Protein AF-A0A3S0ZUW5-F1 (afdb_monomer_lite)

Radius of gyration: 17.11 Å; chains: 1; bounding box: 45×32×48 Å

Foldseek 3Di:
DAPPDPVVLVVLVVVLVVQQVCQLQVVLLPDDVVVNVVCVVVVNRDDDDRGGALRSLLSVLVSVCCRVPVDDDPQSSLLSSLVSDDPPRPDDPLSVVLSVCVVVVDDNVVRQCPGPNNPHDPDPPHD

Sequence (127 aa):
MLERNNPSLVRACCSLEGLSVGDAFGERFFLHPDVAENLIAARAIPEAPWYYTDDTQMALSIVSILQTFGRIDQDSLASSFAQRYEIGRGYGPAMHRLLRKIQDGELWHQLAPNLFNGQGSFGNGVI

Structure (mmCIF, N/CA/C/O backbone):
data_AF-A0A3S0ZUW5-F1
#
_entry.id   AF-A0A3S0ZUW5-F1
#
loop_
_atom_site.group_PDB
_atom_site.id
_atom_site.type_symbol
_atom_site.label_atom_id
_atom_site.label_alt_id
_atom_site.label_comp_id
_atom_site.label_asym_id
_atom_site.label_entity_id
_atom_site.label_seq_id
_atom_site.pdbx_PDB_ins_code
_atom_site.Cartn_x
_atom_site.Cartn_y
_atom_site.Cartn_z
_atom_site.occupancy
_atom_site.B_iso_or_equiv
_atom_site.auth_seq_id
_atom_site.auth_comp_id
_atom_site.auth_asym_id
_atom_site.auth_atom_id
_atom_site.pdbx_PDB_model_num
ATOM 1 N N . MET A 1 1 ? -26.356 -12.973 6.593 1.00 38.06 1 MET A N 1
ATOM 2 C CA . MET A 1 1 ? -26.820 -13.040 5.190 1.00 38.06 1 MET A CA 1
ATOM 3 C C . MET A 1 1 ? -26.191 -11.847 4.485 1.00 38.06 1 MET A C 1
ATOM 5 O O . MET A 1 1 ? -26.685 -10.744 4.642 1.00 38.06 1 MET A O 1
ATOM 9 N N . LEU A 1 2 ? -25.000 -12.030 3.902 1.00 48.34 2 LEU A N 1
ATOM 10 C CA . LEU A 1 2 ? -24.187 -10.930 3.363 1.00 48.34 2 LEU A CA 1
ATOM 11 C C . LEU A 1 2 ? -24.926 -10.244 2.211 1.00 48.34 2 LEU A C 1
ATOM 13 O O . LEU A 1 2 ? -25.422 -10.927 1.313 1.00 48.34 2 LEU A O 1
ATOM 17 N N . GLU A 1 3 ? -24.996 -8.916 2.271 1.00 54.47 3 GLU A N 1
ATOM 18 C CA . GLU A 1 3 ? -25.542 -8.020 1.253 1.00 54.47 3 GLU A CA 1
ATOM 19 C C . GLU A 1 3 ? -24.857 -8.260 -0.101 1.00 54.47 3 GLU A C 1
ATOM 21 O O . GLU A 1 3 ? -23.881 -7.606 -0.457 1.00 54.47 3 GLU A O 1
ATOM 26 N N . ARG A 1 4 ? -25.355 -9.215 -0.891 1.00 55.78 4 ARG A N 1
ATOM 27 C CA . ARG A 1 4 ? -24.783 -9.537 -2.211 1.00 55.78 4 ARG A CA 1
ATOM 28 C C . ARG A 1 4 ? -24.970 -8.439 -3.261 1.00 55.78 4 ARG A C 1
ATOM 30 O O . ARG A 1 4 ? -24.515 -8.629 -4.376 1.00 55.78 4 ARG A O 1
ATOM 37 N N . ASN A 1 5 ? -25.579 -7.303 -2.920 1.00 68.06 5 ASN A N 1
ATOM 38 C CA . ASN A 1 5 ? -25.884 -6.228 -3.862 1.00 68.06 5 ASN A CA 1
ATOM 39 C C . ASN A 1 5 ? -25.550 -4.832 -3.308 1.00 68.06 5 ASN A C 1
ATOM 41 O O . ASN A 1 5 ? -26.304 -3.899 -3.558 1.00 68.06 5 ASN A O 1
ATOM 45 N N . ASN A 1 6 ? -24.450 -4.648 -2.567 1.00 85.69 6 ASN A N 1
ATOM 46 C CA . ASN A 1 6 ? -23.930 -3.294 -2.342 1.00 85.69 6 ASN A CA 1
ATOM 47 C C . ASN A 1 6 ? -23.159 -2.846 -3.604 1.00 85.69 6 ASN A C 1
ATOM 49 O O . ASN A 1 6 ? -22.029 -3.298 -3.815 1.00 85.69 6 ASN A O 1
ATOM 53 N N . PRO A 1 7 ? -23.720 -1.968 -4.461 1.00 91.75 7 PRO A N 1
ATOM 54 C CA . PRO A 1 7 ? -23.108 -1.634 -5.748 1.00 91.75 7 PRO A CA 1
ATOM 55 C C . PRO A 1 7 ? -21.783 -0.888 -5.570 1.00 91.75 7 PRO A C 1
ATOM 57 O O . PRO A 1 7 ? -20.912 -0.946 -6.434 1.00 91.75 7 PRO A O 1
ATOM 60 N N . SER A 1 8 ? -21.625 -0.178 -4.451 1.00 92.00 8 SER A N 1
ATOM 61 C CA . SER A 1 8 ? -20.389 0.525 -4.118 1.00 92.00 8 SER A CA 1
ATOM 62 C C . SER A 1 8 ? -19.287 -0.447 -3.722 1.00 92.00 8 SER A C 1
ATOM 64 O O . SER A 1 8 ? -18.157 -0.264 -4.160 1.00 92.00 8 SER A O 1
ATOM 66 N N . LEU A 1 9 ? -19.613 -1.510 -2.979 1.00 93.94 9 LEU A N 1
ATOM 67 C CA . LEU A 1 9 ? -18.635 -2.545 -2.646 1.00 93.94 9 LEU A CA 1
ATOM 68 C C . LEU A 1 9 ? -18.197 -3.326 -3.892 1.00 93.94 9 LEU A C 1
ATOM 70 O O . LEU A 1 9 ? -17.010 -3.563 -4.064 1.00 93.94 9 LEU A O 1
ATOM 74 N N . VAL A 1 10 ? -19.125 -3.649 -4.801 1.00 95.25 10 VAL A N 1
ATOM 75 C CA . VAL A 1 10 ? -18.781 -4.287 -6.087 1.00 95.25 10 VAL A CA 1
ATOM 76 C C . VAL A 1 10 ? -17.808 -3.417 -6.884 1.00 95.25 10 VAL A C 1
ATOM 78 O O . VAL A 1 10 ? -16.783 -3.908 -7.348 1.00 95.25 10 VAL A O 1
ATOM 81 N N . ARG A 1 11 ? -18.078 -2.109 -6.991 1.00 96.25 11 ARG A N 1
ATOM 82 C CA . ARG A 1 11 ? -17.157 -1.170 -7.650 1.00 96.25 11 ARG A CA 1
ATOM 83 C C . ARG A 1 11 ? -15.807 -1.079 -6.942 1.00 96.25 11 ARG A C 1
ATOM 85 O O . ARG A 1 11 ? -14.790 -1.019 -7.623 1.00 96.25 11 ARG A O 1
ATOM 92 N N . ALA A 1 12 ? -15.789 -1.084 -5.609 1.00 95.62 12 ALA A N 1
ATOM 93 C CA . ALA A 1 12 ? -14.550 -1.076 -4.837 1.00 95.62 12 ALA A CA 1
ATOM 94 C C . ALA A 1 12 ? -13.712 -2.335 -5.112 1.00 95.62 12 ALA A C 1
ATOM 96 O O . ALA A 1 12 ? -12.517 -2.215 -5.357 1.00 95.62 12 ALA A O 1
ATOM 97 N N . CYS A 1 13 ? -14.336 -3.517 -5.168 1.00 96.75 13 CYS A N 1
ATOM 98 C CA . CYS A 1 13 ? -13.654 -4.759 -5.534 1.00 96.75 13 CYS A CA 1
ATOM 99 C C . CYS A 1 13 ? -13.114 -4.724 -6.970 1.00 96.75 13 CYS A C 1
ATOM 101 O O . CYS A 1 13 ? -11.946 -5.029 -7.170 1.00 96.75 13 CYS A O 1
ATOM 103 N N . CYS A 1 14 ? -13.901 -4.279 -7.957 1.00 97.56 14 CYS A N 1
ATOM 104 C CA . CYS A 1 14 ? -13.404 -4.136 -9.333 1.00 97.56 14 CYS A CA 1
ATOM 105 C C . CYS A 1 14 ? -12.241 -3.134 -9.434 1.00 97.56 14 CYS A C 1
ATOM 107 O O . CYS A 1 14 ? -11.277 -3.362 -10.160 1.00 97.56 14 CYS A O 1
ATOM 109 N N . SER A 1 15 ? -12.310 -2.022 -8.695 1.00 97.50 15 SER A N 1
ATOM 110 C CA . SER A 1 15 ? -11.212 -1.054 -8.633 1.00 97.50 15 SER A CA 1
ATOM 111 C C . SER A 1 15 ? -9.964 -1.656 -7.986 1.00 97.50 15 SER A C 1
ATOM 113 O O . SER A 1 15 ? -8.860 -1.374 -8.440 1.00 97.50 15 SER A O 1
ATOM 115 N N . LEU A 1 16 ? -10.128 -2.480 -6.947 1.00 98.12 16 LEU A N 1
ATOM 116 C CA . LEU A 1 16 ? -9.034 -3.184 -6.280 1.00 98.12 16 LEU A CA 1
ATOM 117 C C . LEU A 1 16 ? -8.387 -4.228 -7.199 1.00 98.12 16 LEU A C 1
ATOM 119 O O . LEU A 1 16 ? -7.166 -4.332 -7.225 1.00 98.12 16 LEU A O 1
ATOM 123 N N . GLU A 1 17 ? -9.176 -4.966 -7.982 1.00 98.00 17 GLU A N 1
ATOM 124 C CA . GLU A 1 17 ? -8.656 -5.899 -8.988 1.00 98.00 17 GLU A CA 1
ATOM 125 C C . GLU A 1 17 ? -7.787 -5.159 -10.013 1.00 98.00 17 GLU A C 1
ATOM 127 O O . GLU A 1 17 ? -6.637 -5.541 -10.234 1.00 98.00 17 GLU A O 1
ATOM 132 N N . GLY A 1 18 ? -8.288 -4.051 -10.571 1.00 97.88 18 GLY A N 1
ATOM 133 C CA . GLY A 1 18 ? -7.523 -3.215 -11.500 1.00 97.88 18 GLY A CA 1
ATOM 134 C C . GLY A 1 18 ? -6.250 -2.631 -10.879 1.00 97.88 18 GLY A C 1
ATOM 135 O O . GLY A 1 18 ? -5.190 -2.689 -11.502 1.00 97.88 18 GLY A O 1
ATOM 136 N N . LEU A 1 19 ? -6.338 -2.128 -9.641 1.00 98.19 19 LEU A N 1
ATOM 137 C CA . LEU A 1 19 ? -5.183 -1.646 -8.882 1.00 98.19 19 LEU A CA 1
ATOM 138 C C . LEU A 1 19 ? -4.137 -2.751 -8.716 1.00 98.19 19 LEU A C 1
ATOM 140 O O . LEU A 1 19 ? -2.979 -2.511 -9.021 1.00 98.19 19 LEU A O 1
ATOM 144 N N . SER A 1 20 ? -4.543 -3.959 -8.314 1.00 97.81 20 SER A N 1
ATOM 145 C CA . SER A 1 20 ? -3.612 -5.066 -8.065 1.00 97.81 20 SER A CA 1
ATOM 146 C C . SER A 1 20 ? -2.815 -5.476 -9.300 1.00 97.81 20 SER A C 1
ATOM 148 O O . SER A 1 20 ? -1.631 -5.792 -9.202 1.00 97.81 20 SER A O 1
ATOM 150 N N . VAL A 1 21 ? -3.448 -5.421 -10.476 1.00 97.06 21 VAL A N 1
ATOM 151 C CA . VAL A 1 21 ? -2.786 -5.694 -11.754 1.00 97.06 21 VAL A CA 1
ATOM 152 C C . VAL A 1 21 ? -1.836 -4.557 -12.120 1.00 97.06 21 VAL A C 1
ATOM 154 O O . VAL A 1 21 ? -0.699 -4.821 -12.504 1.00 97.06 21 VAL A O 1
ATOM 157 N N . GLY A 1 22 ? -2.286 -3.303 -12.003 1.00 96.12 22 GLY A N 1
ATOM 158 C CA . GLY A 1 22 ? -1.476 -2.127 -12.326 1.00 96.12 22 GLY A CA 1
ATOM 159 C C . GLY A 1 22 ? -0.250 -1.980 -11.426 1.00 96.12 22 GLY A C 1
ATOM 160 O O . GLY A 1 22 ? 0.835 -1.715 -11.930 1.00 96.12 22 GLY A O 1
ATOM 161 N N . ASP A 1 23 ? -0.420 -2.216 -10.128 1.00 97.75 23 ASP A N 1
ATOM 162 C CA . ASP A 1 23 ? 0.632 -2.233 -9.112 1.00 97.75 23 ASP A CA 1
ATOM 163 C C . ASP A 1 23 ? 1.663 -3.334 -9.409 1.00 97.75 23 ASP A C 1
ATOM 165 O O . ASP A 1 23 ? 2.823 -3.046 -9.706 1.00 97.75 23 ASP A O 1
ATOM 169 N N . ALA A 1 24 ? 1.224 -4.597 -9.471 1.00 97.12 24 ALA A N 1
ATOM 170 C CA . ALA A 1 24 ? 2.129 -5.726 -9.691 1.00 97.12 24 ALA A CA 1
ATOM 171 C C . ALA A 1 24 ? 2.876 -5.656 -11.036 1.00 97.12 24 ALA A C 1
ATOM 173 O O . ALA A 1 24 ? 4.012 -6.121 -11.139 1.00 97.12 24 ALA A O 1
ATOM 174 N N . PHE A 1 25 ? 2.248 -5.091 -12.074 1.00 95.12 25 PHE A N 1
ATOM 175 C CA . PHE A 1 25 ? 2.896 -4.835 -13.360 1.00 95.12 25 PHE A CA 1
ATOM 176 C C . PHE A 1 25 ? 3.848 -3.635 -13.299 1.00 95.12 25 PHE A C 1
ATOM 178 O O . PHE A 1 25 ? 4.981 -3.733 -13.770 1.00 95.12 25 PHE A O 1
ATOM 185 N N . GLY A 1 26 ? 3.404 -2.512 -12.731 1.00 93.81 26 GLY A N 1
ATOM 186 C CA . GLY A 1 26 ? 4.166 -1.267 -12.643 1.00 93.81 26 GLY A CA 1
ATOM 187 C C . GLY A 1 26 ? 5.454 -1.425 -11.843 1.00 93.81 26 GLY A C 1
ATOM 188 O O . GLY A 1 26 ? 6.501 -0.942 -12.276 1.00 93.81 26 GLY A O 1
ATOM 189 N N . GLU A 1 27 ? 5.412 -2.203 -10.760 1.00 94.62 27 GLU A N 1
ATOM 190 C CA . GLU A 1 27 ? 6.582 -2.525 -9.936 1.00 94.62 27 GLU A CA 1
ATOM 191 C C . GLU A 1 27 ? 7.727 -3.147 -10.756 1.00 94.62 27 GLU A C 1
ATOM 193 O O . GLU A 1 27 ? 8.908 -2.939 -10.482 1.00 94.62 27 GLU A O 1
ATOM 198 N N . ARG A 1 28 ? 7.416 -3.857 -11.849 1.00 93.81 28 ARG A N 1
ATOM 199 C CA . ARG A 1 28 ? 8.432 -4.469 -12.725 1.00 93.81 28 ARG A CA 1
ATOM 200 C C . ARG A 1 28 ? 9.268 -3.452 -13.506 1.00 93.81 28 ARG A C 1
ATOM 202 O O . ARG A 1 28 ? 10.246 -3.855 -14.133 1.00 93.81 28 ARG A O 1
ATOM 209 N N . PHE A 1 29 ? 8.907 -2.170 -13.475 1.00 91.69 29 PHE A N 1
ATOM 210 C CA . PHE A 1 29 ? 9.617 -1.086 -14.157 1.00 91.69 29 PHE A CA 1
ATOM 211 C C . PHE A 1 29 ? 10.454 -0.211 -13.214 1.00 91.69 29 PHE A C 1
ATOM 213 O O . PHE A 1 29 ? 11.144 0.687 -13.695 1.00 91.69 29 PHE A O 1
ATOM 220 N N . PHE A 1 30 ? 10.496 -0.504 -11.908 1.00 87.56 30 PHE A N 1
ATOM 221 C CA . PHE A 1 30 ? 11.454 0.097 -10.967 1.00 87.56 30 PHE A CA 1
ATOM 222 C C . PHE A 1 30 ? 12.845 -0.553 -11.104 1.00 87.56 30 PHE A C 1
ATOM 224 O O . PHE A 1 30 ? 13.406 -1.140 -10.181 1.00 87.56 30 PHE A O 1
ATOM 231 N N . LEU A 1 31 ? 13.395 -0.469 -12.315 1.00 87.06 31 LEU A N 1
ATOM 232 C CA . LEU A 1 31 ? 14.702 -0.982 -12.721 1.00 87.06 31 LEU A CA 1
ATOM 233 C C . LEU A 1 31 ? 15.631 0.186 -13.085 1.00 87.06 31 LEU A C 1
ATOM 235 O O . LEU A 1 31 ? 15.256 1.356 -13.001 1.00 87.06 31 LEU A O 1
ATOM 239 N N . HIS A 1 32 ? 16.849 -0.122 -13.535 1.00 91.69 32 HIS A N 1
ATOM 240 C CA . HIS A 1 32 ? 17.686 0.891 -14.177 1.00 91.69 32 HIS A CA 1
ATOM 241 C C . HIS A 1 32 ? 16.929 1.512 -15.373 1.00 91.69 32 HIS A C 1
ATOM 243 O O . HIS A 1 32 ? 16.368 0.739 -16.160 1.00 91.69 32 HIS A O 1
ATOM 249 N N . PRO A 1 33 ? 16.923 2.852 -15.549 1.00 91.62 33 PRO A N 1
ATOM 250 C CA . PRO A 1 33 ? 16.120 3.533 -16.571 1.00 91.62 33 PRO A CA 1
ATOM 251 C C . PRO A 1 33 ? 16.263 2.933 -17.972 1.00 91.62 33 PRO A C 1
ATOM 253 O O . PRO A 1 33 ? 15.263 2.572 -18.582 1.00 91.62 33 PRO A O 1
ATOM 256 N N . ASP A 1 34 ? 17.497 2.683 -18.419 1.00 93.94 34 ASP A N 1
ATOM 257 C CA . ASP A 1 34 ? 17.760 2.083 -19.734 1.00 93.94 34 ASP A CA 1
ATOM 258 C C . ASP A 1 34 ? 17.068 0.722 -19.931 1.00 93.94 34 ASP A C 1
ATOM 260 O O . ASP A 1 34 ? 16.628 0.386 -21.028 1.00 93.94 34 ASP A O 1
ATOM 264 N N . VAL A 1 35 ? 16.962 -0.097 -18.879 1.00 92.00 35 VAL A N 1
ATOM 265 C CA . VAL A 1 35 ? 16.302 -1.409 -18.964 1.00 92.00 35 VAL A CA 1
ATOM 266 C C . VAL A 1 35 ? 14.793 -1.227 -19.094 1.00 92.00 35 VAL A C 1
ATOM 268 O O . VAL A 1 35 ? 14.174 -1.850 -19.957 1.00 92.00 35 VAL A O 1
ATOM 271 N N . ALA A 1 36 ? 14.210 -0.354 -18.270 1.00 92.69 36 ALA A N 1
ATOM 272 C CA . ALA A 1 36 ? 12.785 -0.051 -18.317 1.00 92.69 36 ALA A CA 1
ATOM 273 C C . ALA A 1 36 ? 12.388 0.542 -19.679 1.00 92.69 36 ALA A C 1
ATOM 275 O O . ALA A 1 36 ? 11.437 0.072 -20.300 1.00 92.69 36 ALA A O 1
ATOM 276 N N . GLU A 1 37 ? 13.155 1.508 -20.189 1.00 93.81 37 GLU A N 1
ATOM 277 C CA . GLU A 1 37 ? 12.922 2.138 -21.491 1.00 93.81 37 GLU A CA 1
ATOM 278 C C . GLU A 1 37 ? 12.995 1.132 -22.642 1.00 93.81 37 GLU A C 1
ATOM 280 O O . GLU A 1 37 ? 12.123 1.132 -23.512 1.00 93.81 37 GLU A O 1
ATOM 285 N N . ASN A 1 38 ? 13.971 0.220 -22.620 1.00 94.88 38 ASN A N 1
ATOM 286 C CA . ASN A 1 38 ? 14.080 -0.835 -23.627 1.00 94.88 38 ASN A CA 1
ATOM 287 C C . ASN A 1 38 ? 12.875 -1.788 -23.602 1.00 94.88 38 ASN A C 1
ATOM 289 O O . ASN A 1 38 ? 12.341 -2.126 -24.661 1.00 94.88 38 ASN A O 1
ATOM 293 N N . LEU A 1 39 ? 12.408 -2.197 -22.416 1.00 93.31 39 LEU A N 1
ATOM 294 C CA . LEU A 1 39 ? 11.213 -3.037 -22.281 1.00 93.31 39 LEU A CA 1
ATOM 295 C C . LEU A 1 39 ? 9.961 -2.321 -22.804 1.00 93.31 39 LEU A C 1
ATOM 297 O O . LEU A 1 39 ? 9.175 -2.916 -23.545 1.00 93.31 39 LEU A O 1
ATOM 301 N N . ILE A 1 40 ? 9.804 -1.037 -22.471 1.00 92.62 40 ILE A N 1
ATOM 302 C CA . ILE A 1 40 ? 8.686 -0.205 -22.930 1.00 92.62 40 ILE A CA 1
ATOM 303 C C . ILE A 1 40 ? 8.721 -0.054 -24.455 1.00 92.62 40 ILE A C 1
ATOM 305 O O . ILE A 1 40 ? 7.708 -0.294 -25.118 1.00 92.62 40 ILE A O 1
ATOM 309 N N . ALA A 1 41 ? 9.878 0.293 -25.026 1.00 95.75 41 ALA A N 1
ATOM 310 C CA . ALA A 1 41 ? 10.056 0.466 -26.466 1.00 95.75 41 ALA A CA 1
ATOM 311 C C . ALA A 1 41 ? 9.768 -0.831 -27.236 1.00 95.75 41 ALA A C 1
ATOM 313 O O . ALA A 1 41 ? 9.109 -0.808 -28.277 1.00 95.75 41 ALA A O 1
ATOM 314 N N . ALA A 1 42 ? 10.196 -1.970 -26.688 1.00 96.31 42 ALA A N 1
ATOM 315 C CA . ALA A 1 42 ? 9.932 -3.289 -27.251 1.00 96.31 42 ALA A CA 1
ATOM 316 C C . ALA A 1 42 ? 8.496 -3.791 -27.013 1.00 96.31 42 ALA A C 1
ATOM 318 O O . ALA A 1 42 ? 8.130 -4.836 -27.552 1.00 96.31 42 ALA A O 1
ATOM 319 N N . ARG A 1 43 ? 7.682 -3.090 -26.204 1.00 94.44 43 ARG A N 1
ATOM 320 C CA . ARG A 1 43 ? 6.394 -3.584 -25.676 1.00 94.44 43 ARG A CA 1
ATOM 321 C C . ARG A 1 43 ? 6.526 -4.982 -25.056 1.00 94.44 43 ARG A C 1
ATOM 323 O O . ARG A 1 43 ? 5.625 -5.814 -25.171 1.00 94.44 43 ARG A O 1
ATOM 330 N N . ALA A 1 44 ? 7.671 -5.240 -24.432 1.00 94.25 44 ALA A N 1
ATOM 331 C CA . ALA A 1 44 ? 7.972 -6.511 -23.808 1.00 94.25 44 ALA A CA 1
ATOM 332 C C . ALA A 1 44 ? 7.239 -6.619 -22.468 1.00 94.25 44 ALA A C 1
ATOM 334 O O . ALA A 1 44 ? 7.209 -5.679 -21.673 1.00 94.25 44 ALA A O 1
ATOM 335 N N . ILE A 1 45 ? 6.648 -7.785 -22.222 1.00 92.00 45 ILE A N 1
ATOM 336 C CA . ILE A 1 45 ? 5.974 -8.100 -20.966 1.00 92.00 45 ILE A CA 1
ATOM 337 C C . ILE A 1 45 ? 7.036 -8.640 -19.994 1.00 92.00 45 ILE A C 1
ATOM 339 O O . ILE A 1 45 ? 7.689 -9.628 -20.337 1.00 92.00 45 ILE A O 1
ATOM 343 N N . PRO A 1 46 ? 7.230 -8.031 -18.808 1.00 91.06 46 PRO A N 1
ATOM 344 C CA . PRO A 1 46 ? 8.178 -8.537 -17.822 1.00 91.06 46 PRO A CA 1
ATOM 345 C C . PRO A 1 46 ? 7.835 -9.967 -17.407 1.00 91.06 46 PRO A C 1
ATOM 347 O O . PRO A 1 46 ? 6.664 -10.302 -17.224 1.00 91.06 46 PRO A O 1
ATOM 350 N N . GLU A 1 47 ? 8.846 -10.806 -17.197 1.00 90.62 47 GLU A N 1
ATOM 351 C CA . GLU A 1 47 ? 8.610 -12.183 -16.766 1.00 90.62 47 GLU A CA 1
ATOM 352 C C . GLU A 1 47 ? 7.947 -12.242 -15.380 1.00 90.62 47 GLU A C 1
ATOM 354 O O . GLU A 1 47 ? 8.219 -11.426 -14.488 1.00 90.62 47 GLU A O 1
ATOM 359 N N . ALA A 1 48 ? 7.056 -13.224 -15.230 1.00 90.00 48 ALA A N 1
ATOM 360 C CA . ALA A 1 48 ? 6.430 -13.601 -13.970 1.00 90.00 48 ALA A CA 1
ATOM 361 C C . ALA A 1 48 ? 7.464 -14.232 -13.008 1.00 90.00 48 ALA A C 1
ATOM 363 O O . ALA A 1 48 ? 8.476 -14.763 -13.467 1.00 90.00 48 ALA A O 1
ATOM 364 N N . PRO A 1 49 ? 7.211 -14.254 -11.685 1.00 93.75 49 PRO A N 1
ATOM 365 C CA . PRO A 1 49 ? 6.004 -13.794 -10.990 1.00 93.75 49 PRO A CA 1
ATOM 366 C C . PRO A 1 49 ? 5.911 -12.267 -10.846 1.00 93.75 49 PRO A C 1
ATOM 368 O O . PRO A 1 49 ? 6.918 -11.582 -10.681 1.00 93.75 49 PRO A O 1
ATOM 371 N N . TRP A 1 50 ? 4.682 -11.742 -10.873 1.00 94.81 50 TRP A N 1
ATOM 372 C CA . TRP A 1 50 ? 4.381 -10.345 -10.547 1.00 94.81 50 TRP A CA 1
ATOM 373 C C . TRP A 1 50 ? 3.772 -10.279 -9.153 1.00 94.81 50 TRP A C 1
ATOM 375 O O . TRP A 1 50 ? 2.640 -10.712 -8.933 1.00 94.81 50 TRP A O 1
ATOM 385 N N . TYR A 1 51 ? 4.547 -9.769 -8.204 1.00 95.75 51 TYR A N 1
ATOM 386 C CA . TYR A 1 51 ? 4.068 -9.509 -6.855 1.00 95.75 51 TYR A CA 1
ATOM 387 C C . TYR A 1 51 ? 3.568 -8.071 -6.777 1.00 95.75 51 TYR A C 1
ATOM 389 O O . TYR A 1 51 ? 4.230 -7.168 -7.272 1.00 95.75 51 TYR A O 1
ATOM 397 N N . TYR A 1 52 ? 2.416 -7.872 -6.145 1.00 97.19 52 TYR A N 1
ATOM 398 C CA . TYR A 1 52 ? 1.929 -6.540 -5.802 1.00 97.19 52 TYR A CA 1
ATOM 399 C C . TYR A 1 52 ? 2.727 -5.947 -4.621 1.00 97.19 52 TYR A C 1
ATOM 401 O O . TYR A 1 52 ? 3.353 -6.698 -3.853 1.00 97.19 52 TYR A O 1
ATOM 409 N N . THR A 1 53 ? 2.648 -4.631 -4.440 1.00 97.50 53 THR A N 1
ATOM 410 C CA . THR A 1 53 ? 3.400 -3.861 -3.437 1.00 97.50 53 THR A CA 1
ATOM 411 C C . THR A 1 53 ? 2.525 -3.434 -2.249 1.00 97.50 53 THR A C 1
ATOM 413 O O . THR A 1 53 ? 1.441 -3.978 -1.996 1.00 97.50 53 THR A O 1
ATOM 416 N N . ASP A 1 54 ? 3.012 -2.491 -1.448 1.00 96.56 54 ASP A N 1
ATOM 417 C CA . ASP A 1 54 ? 2.286 -1.898 -0.343 1.00 96.56 54 ASP A CA 1
ATOM 418 C C . ASP A 1 54 ? 1.003 -1.198 -0.792 1.00 96.56 54 ASP A C 1
ATOM 420 O O . ASP A 1 54 ? 0.030 -1.236 -0.036 1.00 96.56 54 ASP A O 1
ATOM 424 N N . ASP A 1 55 ? 0.942 -0.688 -2.026 1.00 96.38 55 ASP A N 1
ATOM 425 C CA . ASP A 1 55 ? -0.257 -0.071 -2.603 1.00 96.38 55 ASP A CA 1
ATOM 426 C C . ASP A 1 55 ? -1.460 -1.028 -2.553 1.00 96.38 55 ASP A C 1
ATOM 428 O O . ASP A 1 55 ? -2.501 -0.733 -1.946 1.00 96.38 55 ASP A O 1
ATOM 432 N N . THR A 1 56 ? -1.315 -2.231 -3.118 1.00 98.19 56 THR A N 1
ATOM 433 C CA . THR A 1 56 ? -2.374 -3.251 -3.064 1.00 98.19 56 THR A CA 1
ATOM 434 C C . THR A 1 56 ? -2.602 -3.761 -1.644 1.00 98.19 56 THR A C 1
ATOM 436 O O . THR A 1 56 ? -3.752 -3.972 -1.245 1.00 98.19 56 THR A O 1
ATOM 439 N N . GLN A 1 57 ? -1.544 -3.937 -0.845 1.00 97.94 57 GLN A N 1
ATOM 440 C CA . GLN A 1 57 ? -1.671 -4.427 0.534 1.00 97.94 57 GLN A CA 1
ATOM 441 C C . GLN A 1 57 ? -2.487 -3.459 1.414 1.00 97.94 57 GLN A C 1
ATOM 443 O O . GLN A 1 57 ? -3.315 -3.884 2.233 1.00 97.94 57 GLN A O 1
ATOM 448 N N . MET A 1 58 ? -2.306 -2.151 1.228 1.00 97.00 58 MET A N 1
ATOM 449 C CA . MET A 1 58 ? -3.080 -1.118 1.911 1.00 97.00 58 MET A CA 1
ATOM 450 C C . MET A 1 58 ? -4.507 -1.034 1.366 1.00 97.00 58 MET A C 1
ATOM 452 O O . MET A 1 58 ? -5.461 -1.032 2.149 1.00 97.00 58 MET A O 1
ATOM 456 N N . ALA A 1 59 ? -4.698 -1.075 0.047 1.00 97.81 59 ALA A N 1
ATOM 457 C CA . ALA A 1 59 ? -6.034 -1.072 -0.544 1.00 97.81 59 ALA A CA 1
ATOM 458 C C . ALA A 1 59 ? -6.889 -2.275 -0.095 1.00 97.81 59 ALA A C 1
ATOM 460 O O . ALA A 1 59 ? -8.080 -2.119 0.189 1.00 97.81 59 ALA A O 1
ATOM 461 N N . LEU A 1 60 ? -6.279 -3.455 0.078 1.00 98.31 60 LEU A N 1
ATOM 462 C CA . LEU A 1 60 ? -6.927 -4.632 0.668 1.00 98.31 60 LEU A CA 1
ATOM 463 C C . LEU A 1 60 ? -7.480 -4.351 2.073 1.00 98.31 60 LEU A C 1
ATOM 465 O O . LEU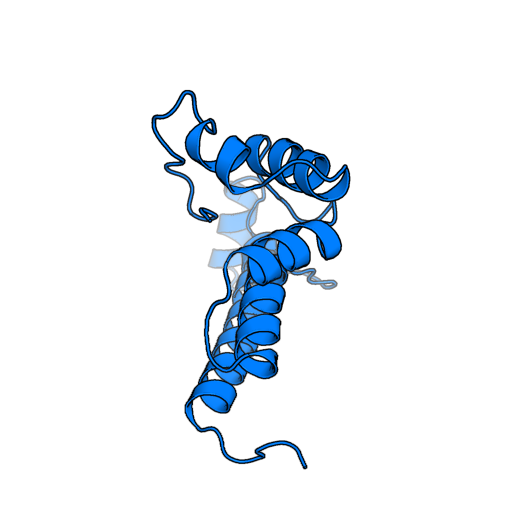 A 1 60 ? -8.588 -4.784 2.395 1.00 98.31 60 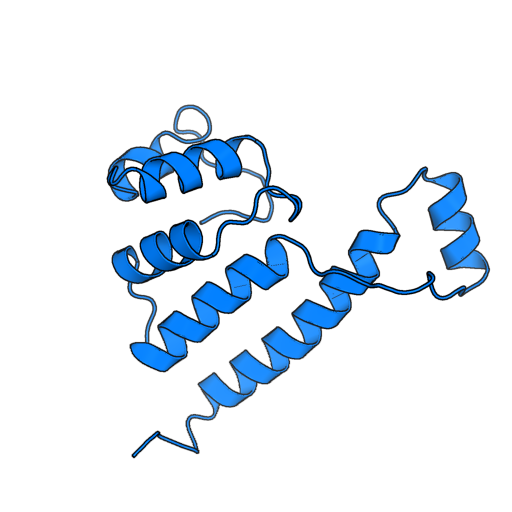LEU A O 1
ATOM 469 N N . SER A 1 61 ? -6.740 -3.610 2.903 1.00 97.88 61 SER A N 1
ATOM 470 C CA . SER A 1 61 ? -7.211 -3.198 4.234 1.00 97.88 61 SER A CA 1
ATOM 471 C C . SER A 1 61 ? -8.430 -2.283 4.128 1.00 97.88 61 SER A C 1
ATOM 473 O O . SER A 1 61 ? -9.433 -2.520 4.794 1.00 97.88 61 SER A O 1
ATOM 475 N N . ILE A 1 62 ? -8.387 -1.289 3.237 1.00 97.44 62 ILE A N 1
ATOM 476 C CA . ILE A 1 62 ? -9.493 -0.344 3.022 1.00 97.44 62 ILE A CA 1
ATOM 477 C C . ILE A 1 62 ? -10.768 -1.084 2.605 1.00 97.44 62 ILE A C 1
ATOM 479 O O . ILE A 1 62 ? -11.816 -0.912 3.230 1.00 97.44 62 ILE A O 1
ATOM 483 N N . VAL A 1 63 ? -10.689 -1.942 1.583 1.00 97.69 63 VAL A N 1
ATOM 484 C CA . VAL A 1 63 ? -11.855 -2.691 1.090 1.00 97.69 63 VAL A CA 1
ATOM 485 C C . VAL A 1 63 ? -12.382 -3.656 2.155 1.00 97.69 63 VAL A C 1
ATOM 487 O O . VAL A 1 63 ? -13.594 -3.743 2.343 1.00 97.69 63 VAL A O 1
ATOM 490 N N . SER A 1 64 ? -11.498 -4.310 2.918 1.00 97.38 64 SER A N 1
ATOM 491 C CA . SER A 1 64 ? -11.885 -5.182 4.036 1.00 97.38 64 SER A CA 1
ATOM 492 C C . SER A 1 64 ? -12.667 -4.427 5.119 1.00 97.38 64 SER A C 1
ATOM 494 O O . SER A 1 64 ? -13.670 -4.935 5.628 1.00 97.38 64 SER A O 1
ATOM 496 N N . ILE A 1 65 ? -12.244 -3.207 5.467 1.00 97.44 65 ILE A N 1
ATOM 497 C CA . ILE A 1 65 ? -12.942 -2.353 6.440 1.00 97.44 65 ILE A CA 1
ATOM 498 C C . ILE A 1 65 ? -14.287 -1.880 5.889 1.00 97.44 65 ILE A C 1
ATOM 500 O O . ILE A 1 65 ? -15.300 -2.001 6.577 1.00 97.44 65 ILE A O 1
ATOM 504 N N . LEU A 1 66 ? -14.340 -1.432 4.632 1.00 96.00 66 LEU A N 1
ATOM 505 C CA . LEU A 1 66 ? -15.593 -1.030 3.987 1.00 96.00 66 LEU A CA 1
ATOM 506 C C . LEU A 1 66 ? -16.601 -2.183 3.919 1.00 96.00 66 LEU A C 1
ATOM 508 O O . LEU A 1 66 ? -17.781 -1.977 4.189 1.00 96.00 66 LEU A O 1
ATOM 512 N N . GLN A 1 67 ? -16.142 -3.397 3.612 1.00 95.62 67 GLN A N 1
ATOM 513 C CA . GLN A 1 67 ? -16.983 -4.591 3.598 1.00 95.62 67 GLN A CA 1
ATOM 514 C C . GLN A 1 67 ? -17.520 -4.944 4.991 1.00 95.62 67 GLN A C 1
ATOM 516 O O . GLN A 1 67 ? -18.661 -5.386 5.111 1.00 95.62 67 GLN A O 1
ATOM 521 N N . THR A 1 68 ? -16.707 -4.768 6.033 1.00 95.56 68 THR A N 1
ATOM 522 C CA . THR A 1 68 ? -17.061 -5.167 7.403 1.00 95.56 68 THR A CA 1
ATOM 523 C C . THR A 1 68 ? -17.962 -4.141 8.090 1.00 95.56 68 THR A C 1
ATOM 525 O O . THR A 1 68 ? -18.921 -4.514 8.761 1.00 95.56 68 THR A O 1
ATOM 528 N N . PHE A 1 69 ? -17.671 -2.850 7.923 1.00 95.00 69 PHE A N 1
ATOM 529 C CA . PHE A 1 69 ? -18.301 -1.770 8.691 1.00 95.00 69 PHE A CA 1
ATOM 530 C C . PHE A 1 69 ? -19.225 -0.868 7.864 1.00 95.00 69 PHE A C 1
ATOM 532 O O . PHE A 1 69 ? -19.917 -0.021 8.433 1.00 95.00 69 PHE A O 1
ATOM 539 N N . GLY A 1 70 ? -19.213 -0.987 6.532 1.00 94.31 70 GLY A N 1
ATOM 540 C CA . GLY A 1 70 ? -19.955 -0.105 5.621 1.00 94.31 70 GLY A CA 1
ATOM 541 C C . GLY A 1 70 ? -19.425 1.335 5.556 1.00 94.31 70 GLY A C 1
ATOM 542 O O . GLY A 1 70 ? -20.015 2.175 4.880 1.00 94.31 70 GLY A O 1
ATOM 543 N N . ARG A 1 71 ? -18.330 1.636 6.262 1.00 94.38 71 ARG A N 1
ATOM 544 C CA . ARG A 1 71 ? -17.655 2.940 6.342 1.00 94.38 71 ARG A CA 1
ATOM 545 C C . ARG A 1 71 ? -16.191 2.746 6.740 1.00 94.38 71 ARG A C 1
ATOM 547 O O . ARG A 1 71 ? -15.820 1.661 7.181 1.00 94.38 71 ARG A O 1
ATOM 554 N N . ILE A 1 72 ? -15.387 3.802 6.644 1.00 94.50 72 ILE A N 1
ATOM 555 C CA . ILE A 1 72 ? -14.044 3.810 7.233 1.00 94.50 72 ILE A CA 1
ATOM 556 C C . ILE A 1 72 ? -14.158 4.025 8.740 1.00 94.50 72 ILE A C 1
ATOM 558 O O . ILE A 1 72 ? -14.570 5.088 9.199 1.00 94.50 72 ILE A O 1
ATOM 562 N N . ASP A 1 73 ? -13.790 2.995 9.493 1.00 96.25 73 ASP A N 1
ATOM 563 C CA . ASP A 1 73 ? -13.488 3.082 10.916 1.00 96.25 73 ASP A CA 1
ATOM 564 C C . ASP A 1 73 ? -11.967 3.201 11.069 1.00 96.25 73 ASP A C 1
ATOM 566 O O . ASP A 1 73 ? -11.239 2.289 10.680 1.00 96.25 73 ASP A O 1
ATOM 570 N N . GLN A 1 74 ? -11.479 4.354 11.536 1.00 94.44 74 GLN A N 1
ATOM 571 C CA . GLN A 1 74 ? -10.047 4.681 11.490 1.00 94.44 74 GLN A CA 1
ATOM 572 C C . GLN A 1 74 ? -9.208 3.783 12.404 1.00 94.44 74 GLN A C 1
ATOM 574 O O . GLN A 1 74 ? -8.138 3.339 11.994 1.00 94.44 74 GLN A O 1
ATOM 579 N N . ASP A 1 75 ? -9.707 3.462 13.600 1.00 94.50 75 ASP A N 1
ATOM 580 C CA . ASP A 1 75 ? -9.018 2.572 14.538 1.00 94.50 75 ASP A CA 1
ATOM 581 C C . ASP A 1 75 ? -8.903 1.155 13.965 1.00 94.50 75 ASP A C 1
ATOM 583 O O . ASP A 1 75 ? -7.816 0.567 13.939 1.00 94.50 75 ASP A O 1
ATOM 587 N N . SER A 1 76 ? -10.006 0.624 13.427 1.00 96.50 76 SER A N 1
ATOM 588 C CA . SER A 1 76 ? -10.010 -0.690 12.780 1.00 96.50 76 SER A CA 1
ATOM 589 C C . SER A 1 76 ? -9.129 -0.706 11.530 1.00 96.50 76 SER A C 1
ATOM 591 O O . SER A 1 76 ? -8.438 -1.694 11.277 1.00 96.50 76 SER A O 1
ATOM 593 N N . LEU A 1 77 ? -9.106 0.384 10.757 1.00 96.88 77 LEU A N 1
ATOM 594 C CA . LEU A 1 77 ? -8.265 0.507 9.569 1.00 96.88 77 LEU A CA 1
ATOM 595 C C . LEU A 1 77 ? -6.776 0.550 9.921 1.00 96.88 77 LEU A C 1
ATOM 597 O O . LEU A 1 77 ? -6.000 -0.197 9.328 1.00 96.88 77 LEU A O 1
ATOM 601 N N . ALA A 1 78 ? -6.381 1.351 10.911 1.00 95.56 78 ALA A N 1
ATOM 602 C CA . ALA A 1 78 ? -5.004 1.401 11.393 1.00 95.56 78 ALA A CA 1
ATOM 603 C C . ALA A 1 78 ? -4.538 0.030 11.904 1.00 95.56 78 ALA A C 1
ATOM 605 O O . ALA A 1 78 ? -3.437 -0.418 11.573 1.00 95.56 78 ALA A O 1
ATOM 606 N N . SER A 1 79 ? -5.404 -0.678 12.638 1.00 96.06 79 SER A N 1
ATOM 607 C CA . SER A 1 79 ? -5.134 -2.051 13.067 1.00 96.06 79 SER A CA 1
ATOM 608 C C . SER A 1 79 ? -4.993 -3.003 11.875 1.00 96.06 79 SER A C 1
ATOM 610 O O . SER A 1 79 ? -4.044 -3.783 11.828 1.00 96.06 79 SER A O 1
ATOM 612 N N . SER A 1 80 ? -5.867 -2.906 10.867 1.00 97.56 80 SER A N 1
ATOM 613 C CA . SER A 1 80 ? -5.785 -3.732 9.654 1.00 97.56 80 SER A CA 1
ATOM 614 C C . SER A 1 80 ? -4.494 -3.487 8.869 1.00 97.56 80 SER A C 1
ATOM 616 O O . SER A 1 80 ? -3.879 -4.451 8.414 1.00 97.56 80 SER A O 1
ATOM 618 N N . PHE A 1 81 ? -4.055 -2.231 8.725 1.00 97.06 81 PHE A N 1
ATOM 619 C CA . PHE A 1 81 ? -2.778 -1.917 8.078 1.00 97.06 81 PHE A CA 1
ATOM 620 C C . PHE A 1 81 ? -1.604 -2.552 8.818 1.00 97.06 81 PHE A C 1
ATOM 622 O O . PHE A 1 81 ? -0.748 -3.178 8.198 1.00 97.06 81 PHE A O 1
ATOM 629 N N . ALA A 1 82 ? -1.581 -2.429 10.145 1.00 96.50 82 ALA A N 1
ATOM 630 C CA . ALA A 1 82 ? -0.543 -3.018 10.976 1.00 96.50 82 ALA A CA 1
ATOM 631 C C . ALA A 1 82 ? -0.561 -4.554 10.906 1.00 96.50 82 ALA A C 1
ATOM 633 O O . ALA A 1 82 ? 0.484 -5.175 10.759 1.00 96.50 82 ALA A O 1
ATOM 634 N N . GLN A 1 83 ? -1.730 -5.192 10.941 1.00 96.88 83 GLN A N 1
ATOM 635 C CA . GLN A 1 83 ? -1.848 -6.654 10.864 1.00 96.88 83 GLN A CA 1
ATOM 636 C C . GLN A 1 83 ? -1.418 -7.222 9.506 1.00 96.88 83 GLN A C 1
ATOM 638 O O . GLN A 1 83 ? -0.840 -8.303 9.449 1.00 96.88 83 GLN A O 1
ATOM 643 N N . ARG A 1 84 ? -1.691 -6.499 8.415 1.00 96.56 84 ARG A N 1
ATOM 644 C CA . ARG A 1 84 ? -1.332 -6.901 7.045 1.00 96.56 84 ARG A CA 1
ATOM 645 C C . ARG A 1 84 ? 0.065 -6.441 6.629 1.00 96.56 84 ARG A C 1
ATOM 647 O O . ARG A 1 84 ? 0.475 -6.710 5.505 1.00 96.56 84 ARG A O 1
ATOM 654 N N . TYR A 1 85 ? 0.794 -5.745 7.490 1.00 96.56 85 TYR A N 1
ATOM 655 C CA . TYR A 1 85 ? 2.117 -5.239 7.163 1.00 96.56 85 TYR A CA 1
ATOM 656 C C . TYR A 1 85 ? 3.113 -6.376 6.878 1.00 96.56 85 TYR A C 1
ATOM 658 O O . TYR A 1 85 ? 3.380 -7.229 7.725 1.00 96.56 85 TYR A O 1
ATOM 666 N N . GLU A 1 86 ? 3.713 -6.336 5.689 1.00 96.12 86 GLU A N 1
ATOM 667 C CA . GLU A 1 86 ? 4.768 -7.245 5.240 1.00 96.12 86 GLU A CA 1
ATOM 668 C C . GLU A 1 86 ? 5.994 -6.425 4.811 1.00 96.12 86 GLU A C 1
ATOM 670 O O . GLU A 1 86 ? 5.905 -5.570 3.932 1.00 96.12 86 GLU A O 1
ATOM 675 N N . ILE A 1 87 ? 7.163 -6.697 5.408 1.00 93.31 87 ILE A N 1
ATOM 676 C CA . ILE A 1 87 ? 8.394 -5.908 5.187 1.00 93.31 87 ILE A CA 1
ATOM 677 C C . ILE A 1 87 ? 8.785 -5.854 3.700 1.00 93.31 87 ILE A C 1
ATOM 679 O O . ILE A 1 87 ? 9.232 -4.817 3.223 1.00 93.31 87 ILE A O 1
ATOM 683 N N . GLY A 1 88 ? 8.606 -6.954 2.965 1.00 93.75 88 GLY A N 1
ATOM 684 C CA . GLY A 1 88 ? 9.047 -7.093 1.573 1.00 93.75 88 GLY A CA 1
ATOM 685 C C . GLY A 1 88 ? 8.143 -6.445 0.522 1.00 93.75 88 GLY A C 1
ATOM 686 O O . GLY A 1 88 ? 8.310 -6.753 -0.651 1.00 93.75 88 GLY A O 1
ATOM 687 N N . ARG A 1 89 ? 7.173 -5.610 0.917 1.00 95.25 89 ARG A N 1
ATOM 688 C CA . ARG A 1 89 ? 6.173 -5.043 -0.004 1.00 95.25 89 ARG A CA 1
ATOM 689 C C . ARG A 1 89 ? 6.488 -3.655 -0.550 1.00 95.25 89 ARG A C 1
ATOM 691 O O . ARG A 1 89 ? 5.696 -3.172 -1.330 1.00 95.25 89 ARG A O 1
ATOM 698 N N . GLY A 1 90 ? 7.612 -3.038 -0.194 1.00 93.06 90 GLY A N 1
ATOM 699 C CA . GLY A 1 90 ? 7.993 -1.735 -0.767 1.00 93.06 90 GLY A CA 1
ATOM 700 C C . GLY A 1 90 ? 7.609 -0.511 0.069 1.00 93.06 90 GLY A C 1
ATOM 701 O O . GLY A 1 90 ? 7.906 0.609 -0.331 1.00 93.06 90 GLY A O 1
ATOM 702 N N . TYR A 1 91 ? 7.064 -0.713 1.277 1.00 92.75 91 TYR A N 1
ATOM 703 C CA . TYR A 1 91 ? 6.752 0.375 2.207 1.00 92.75 91 TYR A CA 1
ATOM 704 C C . TYR A 1 91 ? 7.924 1.350 2.404 1.00 92.75 91 TYR A C 1
ATOM 706 O O . TYR A 1 91 ? 9.070 0.964 2.635 1.00 92.75 91 TYR A O 1
ATOM 714 N N . GLY A 1 92 ? 7.619 2.647 2.441 1.00 89.94 92 GLY A N 1
ATOM 715 C CA . GLY A 1 92 ? 8.614 3.663 2.780 1.00 89.94 92 GLY A CA 1
ATOM 716 C C . GLY A 1 92 ? 9.156 3.529 4.222 1.00 89.94 92 GL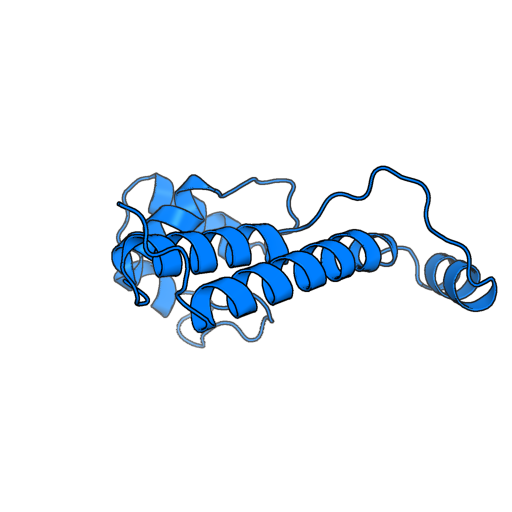Y A C 1
ATOM 717 O O . GLY A 1 92 ? 8.456 3.047 5.120 1.00 89.94 92 GLY A O 1
ATOM 718 N N . PRO A 1 93 ? 10.365 4.052 4.527 1.00 87.38 93 PRO A N 1
ATOM 719 C CA . PRO A 1 93 ? 10.986 3.939 5.855 1.00 87.38 93 PRO A CA 1
ATOM 720 C C . PRO A 1 93 ? 10.134 4.461 7.019 1.00 87.38 93 PRO A C 1
ATOM 722 O O . PRO A 1 93 ? 10.226 3.964 8.142 1.00 87.38 93 PRO A O 1
ATOM 725 N N . ALA A 1 94 ? 9.320 5.486 6.769 1.00 87.38 94 ALA A N 1
ATOM 726 C CA . ALA A 1 94 ? 8.407 6.036 7.763 1.00 87.38 94 ALA A CA 1
ATOM 727 C C . ALA A 1 94 ? 7.260 5.060 8.079 1.00 87.38 94 ALA A C 1
ATOM 729 O O . ALA A 1 94 ? 6.951 4.841 9.251 1.00 87.38 94 ALA A O 1
ATOM 730 N N . MET A 1 95 ? 6.709 4.415 7.049 1.00 89.81 95 MET A N 1
ATOM 731 C CA . MET A 1 95 ? 5.632 3.434 7.173 1.00 89.81 95 MET A CA 1
ATOM 732 C C . MET A 1 95 ? 6.091 2.163 7.881 1.00 89.81 95 MET A C 1
ATOM 734 O O . MET A 1 95 ? 5.402 1.697 8.784 1.00 89.81 95 MET A O 1
ATOM 738 N N . HIS A 1 96 ? 7.299 1.672 7.585 1.00 92.12 96 HIS A N 1
ATOM 739 C CA . HIS A 1 96 ? 7.894 0.557 8.328 1.00 92.12 96 HIS A CA 1
ATOM 740 C C . HIS A 1 96 ? 7.917 0.802 9.845 1.00 92.12 96 HIS A C 1
ATOM 742 O O . HIS A 1 96 ? 7.595 -0.092 10.629 1.00 92.12 96 HIS A O 1
ATOM 748 N N . ARG A 1 97 ? 8.304 2.014 10.268 1.00 90.81 97 ARG A N 1
ATOM 749 C CA . ARG A 1 97 ? 8.347 2.383 11.691 1.00 90.81 97 ARG A CA 1
ATOM 750 C C . ARG A 1 97 ? 6.948 2.517 12.279 1.00 90.81 97 ARG A C 1
ATOM 752 O O . ARG A 1 97 ? 6.712 2.009 13.369 1.00 90.81 97 ARG A O 1
ATOM 759 N N . LEU A 1 98 ? 6.047 3.194 11.570 1.00 91.75 98 LEU A N 1
ATOM 760 C CA . LEU A 1 98 ? 4.676 3.418 12.019 1.00 91.75 98 LEU A CA 1
ATOM 761 C C . LEU A 1 98 ? 3.937 2.098 12.245 1.00 91.75 98 LEU A C 1
ATOM 763 O O . LEU A 1 98 ? 3.432 1.857 13.336 1.00 91.75 98 LEU A O 1
ATOM 767 N N . LEU A 1 99 ? 3.897 1.241 11.223 1.00 94.44 99 LEU A N 1
ATOM 768 C CA . LEU A 1 99 ? 3.114 0.009 11.253 1.00 94.44 99 LEU A CA 1
ATOM 769 C C . LEU A 1 99 ? 3.633 -0.956 12.319 1.00 94.44 99 LEU A C 1
ATOM 771 O O . LEU A 1 99 ? 2.827 -1.562 13.017 1.00 94.44 99 LEU A O 1
ATOM 775 N N . ARG A 1 100 ? 4.956 -1.028 12.525 1.00 93.62 100 ARG 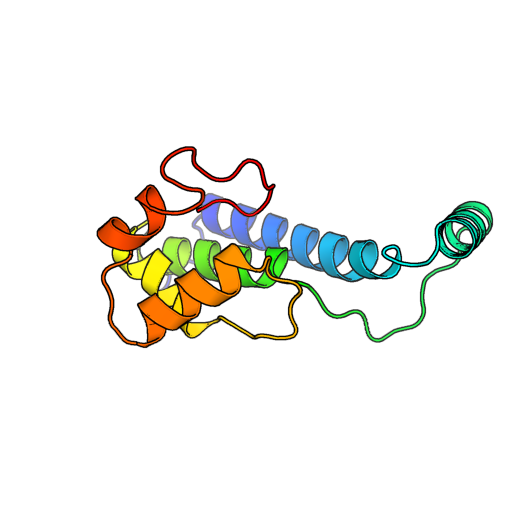A N 1
ATOM 776 C CA . ARG A 1 100 ? 5.543 -1.826 13.611 1.00 93.62 100 ARG A CA 1
ATOM 777 C C . ARG A 1 100 ? 5.133 -1.310 14.995 1.00 93.62 100 ARG A C 1
ATOM 779 O O . ARG A 1 100 ? 4.714 -2.099 15.825 1.00 93.62 100 ARG A O 1
ATOM 786 N N . LYS A 1 101 ? 5.160 0.006 15.222 1.00 93.50 101 LYS A N 1
ATOM 787 C CA . LYS A 1 101 ? 4.708 0.599 16.495 1.00 93.50 101 LYS A CA 1
ATOM 788 C C . LYS A 1 101 ? 3.227 0.318 16.768 1.00 93.50 101 LYS A C 1
ATOM 790 O O . LYS A 1 101 ? 2.858 0.013 17.896 1.00 93.50 101 LYS A O 1
ATOM 795 N N . ILE A 1 102 ? 2.385 0.365 15.734 1.00 94.31 102 ILE A N 1
ATOM 796 C CA . ILE A 1 102 ? 0.967 -0.005 15.860 1.00 94.31 102 ILE A CA 1
ATOM 797 C C . ILE A 1 102 ? 0.820 -1.510 16.158 1.00 94.31 102 ILE A C 1
ATOM 799 O O . ILE A 1 102 ? -0.001 -1.875 16.996 1.00 94.31 102 ILE A O 1
ATOM 803 N N . GLN A 1 103 ? 1.623 -2.387 15.535 1.00 93.00 103 GLN A N 1
ATOM 804 C CA . GLN A 1 103 ? 1.662 -3.821 15.883 1.00 93.00 103 GLN A CA 1
ATOM 805 C C . GLN A 1 103 ? 2.066 -4.048 17.349 1.00 93.00 103 GLN A C 1
ATOM 807 O O . GLN A 1 103 ? 1.506 -4.928 17.999 1.00 93.00 103 GLN A O 1
ATOM 812 N N . ASP A 1 104 ? 2.976 -3.226 17.877 1.00 93.50 104 ASP A N 1
ATOM 813 C CA . ASP A 1 104 ? 3.425 -3.256 19.276 1.00 93.50 104 ASP A CA 1
ATOM 814 C C . ASP A 1 104 ? 2.385 -2.666 20.261 1.00 93.50 104 ASP A C 1
ATOM 816 O O . ASP A 1 104 ? 2.614 -2.629 21.471 1.00 93.50 104 ASP A O 1
ATOM 820 N N . GLY A 1 105 ? 1.221 -2.229 19.764 1.00 91.44 105 GLY A N 1
ATOM 821 C CA . GLY A 1 105 ? 0.103 -1.729 20.567 1.00 91.44 105 GLY A CA 1
ATOM 822 C C . GLY A 1 105 ? 0.110 -0.219 20.814 1.00 91.44 105 GLY A C 1
ATOM 823 O O . GLY A 1 105 ? -0.721 0.271 21.580 1.00 91.44 105 GLY A O 1
ATOM 824 N N . GLU A 1 106 ? 1.011 0.539 20.181 1.00 92.12 106 GLU A N 1
ATOM 825 C CA . GLU A 1 106 ? 0.987 2.001 20.263 1.00 92.12 106 GLU A CA 1
ATOM 826 C C . GLU A 1 106 ? -0.204 2.593 19.484 1.00 92.12 106 GLU A C 1
ATOM 828 O O . GLU A 1 106 ? -0.635 2.090 18.443 1.00 92.12 106 GLU A O 1
ATOM 833 N N . LEU A 1 107 ? -0.735 3.712 19.979 1.00 90.00 107 LEU A N 1
ATOM 834 C CA . LEU A 1 107 ? -1.929 4.349 19.429 1.00 90.00 107 LEU A CA 1
ATOM 835 C C . LEU A 1 107 ? -1.612 5.140 18.152 1.00 90.00 107 LEU A C 1
ATOM 837 O O . LEU A 1 107 ? -0.900 6.145 18.187 1.00 90.00 107 LEU A O 1
ATOM 841 N N . TRP A 1 108 ? -2.203 4.739 17.023 1.00 89.88 108 TRP A N 1
ATOM 842 C CA . TRP A 1 108 ? -1.934 5.339 15.708 1.00 89.88 108 TRP A CA 1
ATOM 843 C C . TRP A 1 108 ? -2.164 6.859 15.668 1.00 89.88 108 TRP A C 1
ATOM 845 O O . TRP A 1 108 ? -1.371 7.571 15.060 1.00 89.88 108 TRP A O 1
ATOM 855 N N . HIS A 1 109 ? -3.183 7.379 16.362 1.00 87.25 109 HIS A N 1
ATOM 856 C CA . HIS A 1 109 ? -3.507 8.812 16.382 1.00 87.25 109 HIS A CA 1
ATOM 857 C C . HIS A 1 109 ? -2.451 9.658 17.111 1.00 87.25 109 HIS A C 1
ATOM 859 O O . HIS A 1 109 ? -2.396 10.869 16.922 1.00 87.25 109 HIS A O 1
ATOM 865 N N . GLN A 1 110 ? -1.594 9.037 17.927 1.00 85.94 110 GLN A N 1
ATOM 866 C CA . GLN A 1 110 ? -0.435 9.694 18.538 1.00 85.94 110 GLN A CA 1
ATOM 867 C C . GLN A 1 110 ? 0.801 9.611 17.637 1.00 85.94 110 GLN A C 1
ATOM 869 O O . GLN A 1 110 ? 1.701 10.439 17.735 1.00 85.94 110 GLN A O 1
ATOM 874 N N . LEU A 1 111 ? 0.864 8.615 16.753 1.00 82.25 111 LEU A N 1
ATOM 875 C CA . LEU A 1 111 ? 2.019 8.356 15.898 1.00 82.25 111 LEU A CA 1
ATOM 876 C C . LEU A 1 111 ? 1.928 9.070 14.553 1.00 82.25 111 LEU A C 1
ATOM 878 O O . LEU A 1 111 ? 2.912 9.661 14.112 1.00 82.25 111 LEU A O 1
ATOM 882 N N . ALA A 1 112 ? 0.760 9.021 13.911 1.00 77.19 112 ALA A N 1
ATOM 883 C CA . ALA A 1 112 ? 0.555 9.539 12.565 1.00 77.19 112 ALA A CA 1
ATOM 884 C C . ALA A 1 112 ? 0.828 11.050 12.455 1.00 77.19 112 ALA A C 1
ATOM 886 O O . ALA A 1 112 ? 1.586 11.436 11.565 1.00 77.19 112 ALA A O 1
ATOM 887 N N . PRO A 1 113 ? 0.361 11.910 13.386 1.00 74.25 113 PRO A N 1
ATOM 888 C CA . PRO A 1 113 ? 0.690 13.336 13.349 1.00 74.25 113 PRO A CA 1
ATOM 889 C C . PRO A 1 113 ? 2.179 13.622 13.556 1.00 74.25 113 PRO A C 1
ATOM 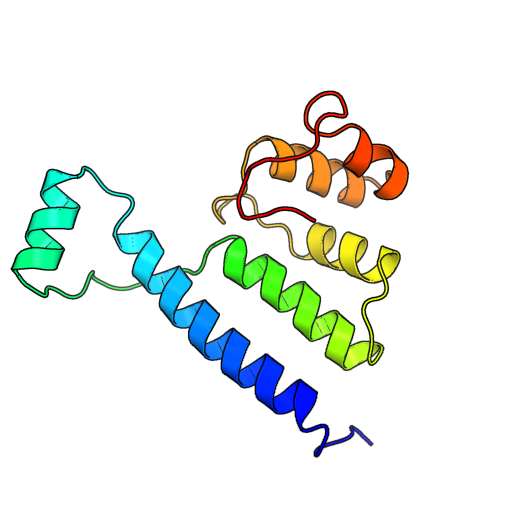891 O O . PRO A 1 113 ? 2.669 14.653 13.119 1.00 74.25 113 PRO A O 1
ATOM 894 N N . ASN A 1 114 ? 2.912 12.721 14.214 1.00 67.56 114 ASN A N 1
ATOM 895 C CA . ASN A 1 114 ? 4.340 12.880 14.488 1.00 67.56 114 ASN A CA 1
ATOM 896 C C . ASN A 1 114 ? 5.233 12.361 13.349 1.00 67.56 114 ASN A C 1
ATOM 898 O O . ASN A 1 114 ? 6.457 12.519 13.394 1.00 67.56 114 ASN A O 1
ATOM 902 N N . LEU A 1 115 ? 4.648 11.764 12.306 1.00 65.75 115 LEU A N 1
ATOM 903 C CA . LEU A 1 115 ? 5.381 11.444 11.088 1.00 65.75 115 LEU A CA 1
ATOM 904 C C . LEU A 1 115 ? 5.878 12.739 10.429 1.00 65.75 115 LEU A C 1
ATOM 906 O O . LEU A 1 115 ? 5.186 13.756 10.395 1.00 65.75 115 LEU A O 1
ATOM 910 N N . PHE A 1 116 ? 7.103 12.694 9.899 1.00 59.03 116 PHE A N 1
ATOM 911 C CA . PHE A 1 116 ? 7.732 13.815 9.184 1.00 59.03 116 PHE A CA 1
ATOM 912 C C . PHE A 1 116 ? 7.847 15.106 10.019 1.00 59.03 116 PHE A C 1
ATOM 914 O O . PHE A 1 116 ? 7.643 16.204 9.509 1.00 59.03 116 PHE A O 1
ATOM 921 N N . ASN A 1 117 ? 8.178 14.988 11.312 1.00 59.31 117 ASN A N 1
ATOM 922 C CA . ASN A 1 117 ? 8.305 16.123 12.241 1.00 59.31 117 ASN A CA 1
ATOM 923 C C . ASN A 1 117 ? 7.042 17.007 12.307 1.00 59.31 117 ASN A C 1
ATOM 925 O O . ASN A 1 117 ? 7.148 18.223 12.467 1.00 59.31 117 ASN A O 1
ATOM 929 N N . GLY A 1 118 ? 5.851 16.423 12.141 1.00 60.09 118 GLY A N 1
ATOM 930 C CA . GLY A 1 118 ? 4.596 17.178 12.163 1.00 60.09 118 GLY A CA 1
ATOM 931 C C . GLY A 1 118 ? 4.234 17.875 10.852 1.00 60.09 118 GLY A C 1
ATOM 932 O O . GLY A 1 118 ? 3.210 18.548 10.798 1.00 60.09 118 GLY A O 1
ATOM 933 N N . GLN A 1 119 ? 5.037 17.721 9.793 1.00 56.53 119 GLN A N 1
ATOM 934 C CA . GLN A 1 119 ? 4.745 18.303 8.476 1.00 56.53 119 GLN A CA 1
ATOM 935 C C . GLN A 1 119 ? 3.818 17.424 7.626 1.00 56.53 119 GLN A C 1
ATOM 937 O O . GLN A 1 119 ? 3.298 17.886 6.614 1.00 56.53 119 GLN A O 1
ATOM 942 N N . GLY A 1 120 ? 3.596 16.173 8.044 1.00 56.12 120 GLY A N 1
AT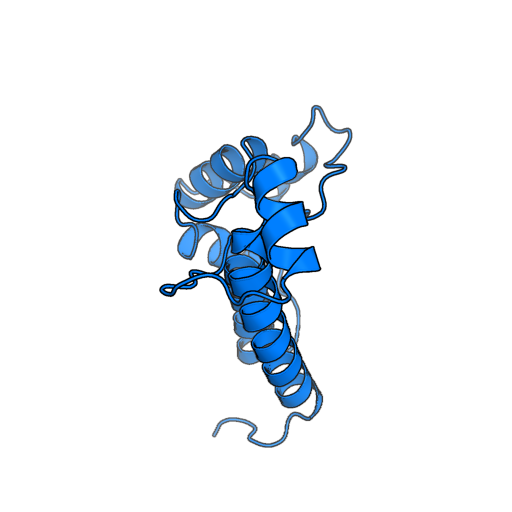OM 943 C CA . GLY A 1 120 ? 2.877 15.180 7.253 1.00 56.12 120 GLY A CA 1
ATOM 944 C C . GLY A 1 120 ? 3.733 14.589 6.130 1.00 56.12 120 GLY A C 1
ATOM 945 O O . GLY A 1 120 ? 4.833 15.054 5.828 1.00 56.12 120 GLY A O 1
ATOM 946 N N . SER A 1 121 ? 3.251 13.496 5.539 1.00 57.16 121 SER A N 1
ATOM 947 C CA . SER A 1 121 ? 3.920 12.874 4.397 1.00 57.16 121 SER A CA 1
ATOM 948 C C . SER A 1 121 ? 3.551 13.589 3.103 1.00 57.16 121 SER A C 1
ATOM 950 O O . SER A 1 121 ? 2.376 13.839 2.860 1.00 57.16 121 SER A O 1
ATOM 952 N N . PHE A 1 122 ? 4.539 13.830 2.242 1.00 59.72 122 PHE A N 1
ATOM 953 C CA . PHE A 1 122 ? 4.321 14.202 0.837 1.00 59.72 122 PHE A CA 1
ATOM 954 C C . PHE A 1 122 ? 4.425 12.994 -0.110 1.00 59.72 122 PHE A C 1
ATOM 956 O O . PHE A 1 122 ? 4.477 13.165 -1.326 1.00 59.72 122 PHE A O 1
ATOM 963 N N . GLY A 1 123 ? 4.527 11.777 0.440 1.00 57.44 123 GLY A N 1
ATOM 964 C CA . GLY A 1 123 ? 4.491 10.545 -0.344 1.00 57.44 123 GLY A CA 1
ATOM 965 C C . GLY A 1 123 ? 3.090 10.267 -0.892 1.00 57.44 123 GLY A C 1
ATOM 966 O O . GLY A 1 123 ? 2.120 10.897 -0.493 1.00 57.44 123 GLY A O 1
ATOM 967 N N . ASN A 1 124 ? 2.975 9.309 -1.802 1.00 67.31 124 ASN A N 1
ATOM 968 C CA . ASN A 1 124 ? 1.698 8.845 -2.354 1.00 67.31 124 ASN A CA 1
ATOM 969 C C . ASN A 1 124 ? 0.961 7.842 -1.438 1.00 67.31 124 ASN A C 1
ATOM 971 O O . ASN A 1 124 ? -0.255 7.729 -1.538 1.00 67.31 124 ASN A O 1
ATOM 975 N N . GLY A 1 125 ? 1.666 7.167 -0.524 1.00 55.66 125 GLY A N 1
ATOM 976 C CA . GLY A 1 125 ? 1.110 6.154 0.391 1.00 55.66 125 GLY A CA 1
ATOM 977 C C . GLY A 1 125 ? 0.595 6.680 1.740 1.00 55.66 125 GLY A C 1
ATOM 978 O O . GLY A 1 125 ? 0.759 6.011 2.759 1.00 55.66 125 GLY A O 1
ATOM 979 N N . VAL A 1 126 ? 0.062 7.905 1.801 1.00 53.81 126 VAL A N 1
ATOM 980 C CA . VAL A 1 126 ? -0.327 8.542 3.079 1.00 53.81 126 VAL A CA 1
ATOM 981 C C . VAL A 1 126 ? -1.608 7.929 3.655 1.00 53.81 126 VAL A C 1
ATOM 983 O O . VAL A 1 126 ? -2.563 7.676 2.921 1.00 53.81 126 VAL A O 1
ATOM 986 N N . ILE A 1 127 ? -1.618 7.739 4.980 1.00 49.56 127 ILE A N 1
ATOM 987 C CA . ILE A 1 127 ? -2.789 7.414 5.815 1.00 49.56 127 ILE A CA 1
ATOM 988 C C . ILE A 1 127 ? -3.270 8.682 6.511 1.00 49.56 127 ILE A C 1
ATOM 990 O O . ILE A 1 127 ? -2.397 9.389 7.068 1.00 49.56 127 ILE A O 1
#

pLDDT: mean 88.4, std 13.82, range [38.06, 98.31]

Organism: NCBI:txid211165

InterPro domains:
  IPR005502 ADP-ribosylation/Crystallin J1 [PF03747] (16-126)
  IPR036705 ADP-ribosylation/Crystallin J1 superfamily [G3DSA:1.10.4080.10] (8-127)
  IPR036705 ADP-ribosylation/Crystallin J1 superfamily [SSF101478] (13-126)

Secondary structure (DSSP, 8-state):
---TT-HHHHHHHHHHHHHHHHHHHHGGG-S-HHHHHHHHHTTPPPPSP----HHHHHHHHHHHHHHHHSS--HHHHHHHHHHT--GGG---HHHHHHHHHHHTT--HHHHGGGGGGGT---SSS--